Protein AF-G4YVA4-F1 (afdb_monomer_lite)

Organism: Phytophthora sojae (strain P6497) (NCBI:txid1094619)

Sequence (102 aa):
LGQDLLKQPGIDVDRQLEQLAEREADDGEDPVDDDDGAPVSSSPPTDADLHQAVERLVQMALQHGFPRHLEEQLRAIAIKHDIWRIELGNDPPARVKPLKIR

Secondary structure (DSSP, 8-state):
-HHHHHHTTT--HHHHHHHHHHHTT-----S-TT-------SSPPPHHHHHHHHHHHHHHHHHTT--GGGHHHHHHHHHHS----SSS--PPPPSSPPP---

Structure (mmCIF, N/CA/C/O backbone):
data_AF-G4YVA4-F1
#
_entry.id   AF-G4YVA4-F1
#
loop_
_atom_site.group_PDB
_atom_site.id
_atom_site.type_symbol
_atom_site.label_atom_id
_atom_site.label_alt_id
_atom_site.label_comp_id
_atom_site.label_asym_id
_atom_site.label_entity_id
_atom_site.label_seq_id
_atom_site.pdbx_PDB_ins_code
_atom_site.Cartn_x
_atom_site.Cartn_y
_atom_site.Cartn_z
_atom_site.occupancy
_atom_site.B_iso_or_equiv
_atom_site.auth_seq_id
_atom_site.auth_comp_id
_atom_site.auth_asym_id
_atom_site.auth_atom_id
_atom_site.pdbx_PDB_model_num
ATOM 1 N N . LEU A 1 1 ? 12.037 -46.640 -32.589 1.00 60.34 1 LEU A N 1
ATOM 2 C CA . LEU A 1 1 ? 11.135 -47.051 -31.482 1.00 60.34 1 LEU A CA 1
ATOM 3 C C . LEU A 1 1 ? 10.401 -45.867 -30.854 1.00 60.34 1 LEU A C 1
ATOM 5 O O . LEU A 1 1 ? 9.185 -45.909 -30.852 1.00 60.34 1 LEU A O 1
ATOM 9 N N . GLY A 1 2 ? 11.071 -44.817 -30.351 1.00 68.81 2 GLY A N 1
ATOM 10 C CA . GLY A 1 2 ? 10.374 -43.659 -29.751 1.00 68.81 2 GLY A CA 1
ATOM 11 C C . GLY A 1 2 ? 9.658 -42.747 -30.759 1.00 68.81 2 GLY A C 1
ATOM 12 O O . GLY A 1 2 ? 8.490 -42.429 -30.578 1.00 68.81 2 GLY A O 1
ATOM 13 N N . GLN A 1 3 ? 10.329 -42.376 -31.854 1.00 67.06 3 GLN A N 1
ATOM 14 C CA . GLN A 1 3 ? 9.753 -41.488 -32.876 1.00 67.06 3 GLN A CA 1
ATOM 15 C C . GLN A 1 3 ? 8.615 -42.144 -33.675 1.00 67.06 3 GLN A C 1
ATOM 17 O O . GLN A 1 3 ? 7.635 -41.482 -33.995 1.00 67.06 3 GLN A O 1
ATOM 22 N N . ASP A 1 4 ? 8.701 -43.447 -33.955 1.00 73.19 4 ASP A N 1
ATOM 23 C CA . ASP A 1 4 ? 7.676 -44.168 -34.727 1.00 73.19 4 ASP A CA 1
ATOM 24 C C . ASP A 1 4 ? 6.341 -44.255 -33.969 1.00 73.19 4 ASP A C 1
ATOM 26 O O . ASP A 1 4 ? 5.276 -44.120 -34.568 1.00 73.19 4 ASP A O 1
ATOM 30 N N . LEU A 1 5 ? 6.402 -44.405 -32.638 1.00 77.06 5 LEU A N 1
ATOM 31 C CA . LEU A 1 5 ? 5.228 -44.397 -31.759 1.00 77.06 5 LEU A CA 1
ATOM 32 C C . LEU A 1 5 ? 4.544 -43.027 -31.705 1.00 77.06 5 LEU A C 1
ATOM 34 O O . LEU A 1 5 ? 3.327 -42.972 -31.569 1.00 77.06 5 LEU A O 1
ATOM 38 N N . LEU A 1 6 ? 5.306 -41.934 -31.812 1.00 72.75 6 LEU A N 1
ATOM 39 C CA . LEU A 1 6 ? 4.772 -40.566 -31.812 1.00 72.75 6 LEU A CA 1
ATOM 40 C C . LEU A 1 6 ? 4.202 -40.178 -33.182 1.00 72.75 6 LEU A C 1
ATOM 42 O O . LEU A 1 6 ? 3.163 -39.527 -33.263 1.00 72.75 6 LEU A O 1
ATOM 46 N N . LYS A 1 7 ? 4.800 -40.669 -34.269 1.00 74.62 7 LYS A N 1
ATOM 47 C CA . LYS A 1 7 ? 4.284 -40.451 -35.627 1.00 74.62 7 LYS A CA 1
ATOM 48 C C . LYS A 1 7 ? 2.967 -41.181 -35.890 1.00 74.62 7 LYS A C 1
ATOM 50 O O . LYS A 1 7 ? 2.169 -40.712 -36.694 1.00 74.62 7 LYS A O 1
ATOM 55 N N . GLN A 1 8 ? 2.706 -42.292 -35.201 1.00 74.75 8 GLN A N 1
ATOM 56 C CA . GLN A 1 8 ? 1.489 -43.090 -35.373 1.00 74.75 8 GLN A CA 1
ATOM 57 C C . GLN A 1 8 ? 0.177 -42.331 -35.044 1.00 74.75 8 GLN A C 1
ATOM 59 O O . GLN A 1 8 ? -0.767 -42.4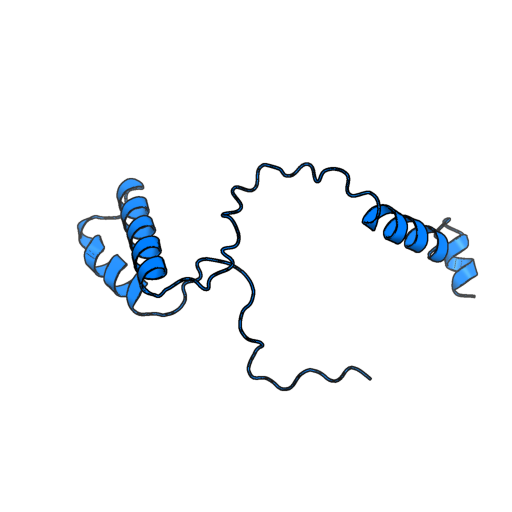47 -35.824 1.00 74.75 8 GLN A O 1
ATOM 64 N N . PRO A 1 9 ? 0.091 -41.516 -33.972 1.00 79.19 9 PRO A N 1
ATOM 65 C CA . PRO A 1 9 ? -1.003 -40.562 -33.757 1.00 79.19 9 PRO A CA 1
ATOM 66 C C . PRO A 1 9 ? -0.831 -39.218 -34.496 1.00 79.19 9 PRO A C 1
ATOM 68 O O . PRO A 1 9 ? -1.651 -38.324 -34.308 1.00 79.19 9 PRO A O 1
ATOM 71 N N . GLY A 1 10 ? 0.207 -39.052 -35.327 1.00 75.50 10 GLY A N 1
ATOM 72 C CA . GLY A 1 10 ? 0.472 -37.818 -36.078 1.00 75.50 10 GLY A CA 1
ATOM 73 C C . GLY A 1 10 ? 1.240 -36.741 -35.303 1.00 75.50 10 GLY A C 1
ATOM 74 O O . GLY A 1 10 ? 1.218 -35.578 -35.700 1.00 75.50 10 GLY A O 1
ATOM 75 N N . ILE A 1 11 ? 1.911 -37.108 -34.207 1.00 78.94 11 ILE A N 1
ATOM 76 C CA . ILE A 1 11 ? 2.718 -36.188 -33.401 1.00 78.94 11 ILE A CA 1
ATOM 77 C C . ILE A 1 11 ? 4.121 -36.133 -34.004 1.00 78.94 11 ILE A C 1
ATOM 79 O O . ILE A 1 11 ? 4.961 -37.009 -33.786 1.00 78.94 11 ILE A O 1
ATOM 83 N N . ASP A 1 12 ? 4.350 -35.087 -34.789 1.00 84.94 12 ASP A N 1
ATOM 84 C CA . ASP A 1 12 ? 5.653 -34.754 -35.348 1.00 84.94 12 ASP A CA 1
ATOM 85 C C . ASP A 1 12 ? 6.266 -33.607 -34.540 1.00 84.94 12 ASP A C 1
ATOM 87 O O . ASP A 1 12 ? 5.961 -32.436 -34.761 1.00 84.94 12 ASP A O 1
ATOM 91 N N . VAL A 1 13 ? 7.070 -33.976 -33.541 1.00 80.88 13 VAL A N 1
ATOM 92 C CA . VAL A 1 13 ? 7.648 -33.042 -32.563 1.00 80.88 13 VAL A CA 1
ATOM 93 C C . VAL A 1 13 ? 8.540 -32.004 -33.244 1.00 80.88 13 VAL A C 1
ATOM 95 O O . VAL A 1 13 ? 8.512 -30.842 -32.852 1.00 80.88 13 VAL A O 1
ATOM 98 N N . ASP A 1 14 ? 9.269 -32.395 -34.291 1.00 83.19 14 ASP A N 1
ATOM 99 C CA . ASP A 1 14 ? 10.171 -31.495 -35.015 1.00 83.19 14 ASP A CA 1
ATOM 100 C C . ASP A 1 14 ? 9.362 -30.417 -35.754 1.00 83.19 14 ASP A C 1
ATOM 102 O O . ASP A 1 14 ? 9.606 -29.222 -35.592 1.00 83.19 14 ASP A O 1
ATOM 106 N N . ARG A 1 15 ? 8.293 -30.826 -36.451 1.00 80.69 15 ARG A N 1
ATOM 107 C CA . ARG A 1 15 ? 7.366 -29.906 -37.127 1.00 80.69 15 ARG A CA 1
ATOM 108 C C . ARG A 1 15 ? 6.607 -28.999 -36.153 1.00 80.69 15 ARG A C 1
ATOM 110 O O . ARG A 1 15 ? 6.316 -27.851 -36.475 1.00 80.69 15 ARG A O 1
ATOM 117 N N . GLN A 1 16 ? 6.243 -29.508 -34.977 1.00 82.25 16 GLN A N 1
ATOM 118 C CA . GLN A 1 16 ? 5.565 -28.715 -33.946 1.00 82.25 16 GLN A CA 1
ATOM 119 C C . GLN A 1 16 ? 6.496 -27.668 -33.323 1.00 82.25 16 GLN A C 1
ATOM 121 O O . GLN A 1 16 ? 6.050 -26.563 -33.024 1.00 82.25 16 GLN A O 1
ATOM 126 N N . LEU A 1 17 ? 7.780 -27.990 -33.156 1.00 80.75 17 LEU A N 1
ATOM 127 C CA . LEU A 1 17 ? 8.784 -27.037 -32.686 1.00 80.75 17 LEU A CA 1
ATOM 128 C C . LEU A 1 17 ? 9.087 -25.960 -33.734 1.00 80.75 17 LEU A C 1
ATOM 130 O O . LEU A 1 17 ? 9.185 -24.793 -33.365 1.00 80.75 17 LEU A O 1
ATOM 134 N N . GLU A 1 18 ? 9.160 -26.311 -35.021 1.00 80.56 18 GLU A N 1
ATOM 135 C CA . GLU A 1 18 ? 9.286 -25.328 -36.111 1.00 80.56 18 GLU A CA 1
ATOM 136 C C . GLU A 1 18 ? 8.110 -24.338 -36.123 1.00 80.56 18 GLU A C 1
ATOM 138 O O . GLU A 1 18 ? 8.326 -23.132 -36.189 1.00 80.56 18 GLU A O 1
ATOM 143 N N . GLN A 1 19 ? 6.873 -24.818 -35.946 1.00 75.69 19 GLN A N 1
ATOM 144 C CA . GLN A 1 19 ? 5.685 -23.953 -35.861 1.00 75.69 19 GLN A CA 1
ATOM 145 C C . GLN A 1 19 ? 5.701 -23.014 -34.649 1.00 75.69 19 GLN A C 1
ATOM 147 O O . GLN A 1 19 ? 5.195 -21.897 -34.730 1.00 75.69 19 GLN A O 1
ATOM 152 N N . LEU A 1 20 ? 6.250 -23.458 -33.516 1.00 74.00 20 LEU A N 1
ATOM 153 C CA . LEU A 1 20 ? 6.392 -22.614 -32.328 1.00 74.00 20 LEU A CA 1
ATOM 154 C C . LEU A 1 20 ? 7.471 -21.545 -32.525 1.00 74.00 20 LEU A C 1
ATOM 156 O O . LEU A 1 20 ? 7.249 -20.395 -32.159 1.00 74.00 20 LEU A O 1
ATOM 160 N N . ALA A 1 21 ? 8.597 -21.904 -33.144 1.00 70.62 21 ALA A N 1
ATOM 161 C CA . ALA A 1 21 ? 9.683 -20.972 -33.433 1.00 70.62 21 ALA A CA 1
ATOM 162 C C . ALA A 1 21 ? 9.301 -19.924 -34.496 1.00 70.62 21 ALA A C 1
ATOM 164 O O . ALA A 1 21 ? 9.723 -18.776 -34.401 1.00 70.62 21 ALA A O 1
ATOM 165 N N . GLU A 1 22 ? 8.481 -20.288 -35.488 1.00 63.31 22 GLU A N 1
ATOM 166 C CA . GLU A 1 22 ? 7.939 -19.333 -36.467 1.00 63.31 22 GLU A CA 1
ATOM 167 C C . GLU A 1 22 ? 6.881 -18.403 -35.853 1.00 63.31 22 GLU A C 1
ATOM 169 O O . GLU A 1 22 ? 6.793 -17.241 -36.242 1.00 63.31 22 GLU A O 1
ATOM 174 N N . ARG A 1 23 ? 6.116 -18.873 -34.856 1.00 57.06 23 ARG A N 1
ATOM 175 C CA . ARG A 1 23 ? 5.110 -18.061 -34.153 1.00 57.06 23 ARG A CA 1
ATOM 176 C C . ARG A 1 23 ? 5.718 -16.982 -33.253 1.00 57.06 23 ARG A C 1
ATOM 178 O O . ARG A 1 23 ? 5.082 -15.957 -33.062 1.00 57.06 23 ARG A O 1
ATOM 185 N N . GLU A 1 24 ? 6.931 -17.172 -32.733 1.00 55.25 24 GLU A N 1
ATOM 186 C CA . GLU A 1 24 ? 7.657 -16.102 -32.024 1.00 55.25 24 GLU A CA 1
ATOM 187 C C . GLU A 1 24 ? 8.146 -14.985 -32.969 1.00 55.25 24 GLU A C 1
ATOM 189 O O . GLU A 1 24 ? 8.468 -13.896 -32.503 1.00 55.25 24 GLU A O 1
ATOM 194 N N . ALA A 1 25 ? 8.204 -15.231 -34.285 1.00 54.41 25 ALA A N 1
ATOM 195 C CA . ALA A 1 25 ? 8.625 -14.241 -35.280 1.00 54.41 25 ALA A CA 1
ATOM 196 C C . ALA A 1 25 ? 7.460 -13.443 -35.901 1.00 54.41 25 ALA A C 1
ATOM 198 O O . ALA A 1 25 ? 7.708 -12.425 -36.550 1.00 54.41 25 ALA A O 1
ATOM 199 N N . ASP A 1 26 ? 6.214 -13.888 -35.711 1.00 53.06 26 ASP A N 1
ATOM 200 C CA . ASP A 1 26 ? 4.999 -13.169 -36.106 1.00 53.06 26 ASP A CA 1
ATOM 201 C C . ASP A 1 26 ? 4.450 -12.440 -34.873 1.00 53.06 26 ASP A C 1
ATOM 203 O O . ASP A 1 26 ? 3.632 -12.963 -34.117 1.00 53.06 26 ASP A O 1
ATOM 207 N N . ASP A 1 27 ? 4.989 -11.242 -34.642 1.00 58.28 27 ASP A N 1
ATOM 208 C CA . ASP A 1 27 ? 4.632 -10.293 -33.579 1.00 58.28 27 ASP A CA 1
ATOM 209 C C . ASP A 1 27 ? 3.239 -9.687 -33.857 1.00 58.28 27 ASP A C 1
ATOM 211 O O . ASP A 1 27 ? 3.065 -8.501 -34.143 1.00 58.28 27 ASP A O 1
ATOM 215 N N . GLY A 1 28 ? 2.238 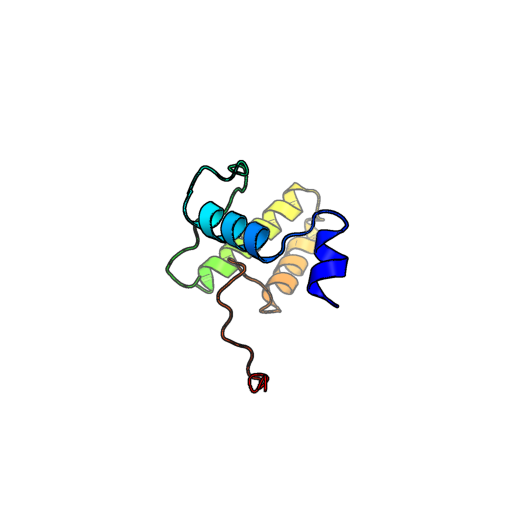-10.565 -33.898 1.00 55.00 28 GLY A N 1
ATOM 216 C CA . GLY A 1 28 ? 0.870 -10.286 -34.301 1.00 55.00 28 GLY A CA 1
ATOM 217 C C . GLY A 1 28 ? -0.089 -10.390 -33.128 1.00 55.00 28 GLY A C 1
ATOM 218 O O . GLY A 1 28 ? -0.757 -11.407 -32.974 1.00 55.00 28 GLY A O 1
ATOM 219 N N . GLU A 1 29 ? -0.157 -9.301 -32.361 1.00 51.06 29 GLU A N 1
ATOM 220 C CA . GLU A 1 29 ? -1.332 -8.859 -31.599 1.00 51.06 29 GLU A CA 1
ATOM 221 C C . GLU A 1 29 ? -1.868 -9.881 -30.576 1.00 51.06 29 GLU A C 1
ATOM 223 O O . GLU A 1 29 ? -2.765 -10.681 -30.844 1.00 51.06 29 GLU A O 1
ATOM 228 N N . ASP A 1 30 ? -1.322 -9.825 -29.360 1.00 44.56 30 ASP A N 1
ATOM 229 C CA . ASP A 1 30 ? -1.910 -10.492 -28.200 1.00 44.56 30 ASP A CA 1
ATOM 230 C C . ASP A 1 30 ? -3.300 -9.871 -27.925 1.00 44.56 30 ASP A C 1
ATOM 232 O O . ASP A 1 30 ? -3.382 -8.672 -27.649 1.00 44.56 30 ASP A O 1
ATOM 236 N N . PRO A 1 31 ? -4.421 -10.616 -28.007 1.00 48.00 31 PRO A N 1
ATOM 237 C CA . PRO A 1 31 ? -5.759 -10.061 -27.814 1.00 48.00 31 PRO A CA 1
ATOM 238 C C . PRO A 1 31 ? -6.111 -9.982 -26.320 1.00 48.00 31 PRO A C 1
ATOM 240 O O . PRO A 1 31 ? -7.200 -10.380 -25.900 1.00 48.00 31 PRO A O 1
ATOM 243 N N . VAL A 1 32 ? -5.176 -9.484 -25.514 1.00 50.72 32 VAL A N 1
ATOM 244 C CA . VAL A 1 32 ? -5.360 -9.172 -24.091 1.00 50.72 32 VAL A CA 1
ATOM 245 C C . VAL A 1 32 ? -4.939 -7.730 -23.811 1.00 50.72 32 VAL A C 1
ATOM 247 O O . VAL A 1 32 ? -4.290 -7.437 -22.817 1.00 50.72 32 VAL A O 1
ATOM 250 N N . ASP A 1 33 ? -5.351 -6.801 -24.673 1.00 45.06 33 ASP A N 1
ATOM 251 C CA . ASP A 1 33 ? -5.243 -5.356 -24.417 1.00 45.06 33 ASP A CA 1
ATOM 252 C C . ASP A 1 33 ? -6.379 -4.869 -23.488 1.00 45.06 33 ASP A C 1
ATOM 254 O O . ASP A 1 33 ? -7.105 -3.922 -23.773 1.00 45.06 33 ASP A O 1
ATOM 258 N N . ASP A 1 34 ? -6.570 -5.596 -22.385 1.00 48.56 34 ASP A N 1
ATOM 259 C CA . ASP A 1 34 ? -7.393 -5.218 -21.227 1.00 48.56 34 ASP A CA 1
ATOM 260 C C . ASP A 1 34 ? -6.657 -5.597 -19.921 1.00 48.56 34 ASP A C 1
ATOM 262 O O . ASP A 1 34 ? -7.272 -5.826 -18.876 1.00 48.56 34 ASP A O 1
ATOM 266 N N . ASP A 1 35 ? -5.323 -5.688 -19.959 1.00 46.03 35 ASP A N 1
ATOM 267 C CA . ASP A 1 35 ? -4.531 -5.568 -18.740 1.00 46.03 35 ASP A CA 1
ATOM 268 C C . ASP A 1 35 ? -4.239 -4.081 -18.545 1.00 46.03 35 ASP A C 1
ATOM 270 O O . ASP A 1 35 ? -3.540 -3.450 -19.337 1.00 46.03 35 ASP A O 1
ATOM 274 N N . ASP A 1 36 ? -4.792 -3.518 -17.473 1.00 50.25 36 ASP A N 1
ATOM 275 C CA . ASP A 1 36 ? -4.421 -2.234 -16.866 1.00 50.25 36 ASP A CA 1
ATOM 276 C C . ASP A 1 36 ? -2.991 -2.361 -16.284 1.00 50.25 36 ASP A C 1
ATOM 278 O O . ASP A 1 36 ? -2.723 -2.147 -15.097 1.00 50.25 36 ASP A O 1
ATOM 282 N N . GLY A 1 37 ? -2.072 -2.835 -17.128 1.00 45.38 37 GLY A N 1
ATOM 283 C CA . GLY A 1 37 ? -0.679 -3.087 -16.854 1.00 45.38 37 GLY A CA 1
ATOM 284 C C . GLY A 1 37 ? -0.014 -1.740 -16.726 1.00 45.38 37 GLY A C 1
ATOM 285 O O . GLY A 1 37 ? 0.416 -1.137 -17.712 1.00 45.38 37 GLY A O 1
ATOM 286 N N . ALA A 1 38 ? 0.019 -1.240 -15.491 1.00 52.75 38 ALA A N 1
ATOM 287 C CA . ALA A 1 38 ? 0.766 -0.048 -15.145 1.00 52.75 38 ALA A CA 1
ATOM 288 C C . ALA A 1 38 ? 2.150 -0.132 -15.816 1.00 52.75 38 ALA A C 1
ATOM 290 O O . ALA A 1 38 ? 2.803 -1.177 -15.726 1.00 52.75 38 ALA A O 1
ATOM 291 N N . PRO A 1 39 ? 2.587 0.925 -16.524 1.00 48.50 39 PRO A N 1
ATOM 292 C CA . PRO A 1 39 ? 3.834 0.888 -17.268 1.00 48.50 39 PRO A CA 1
ATOM 293 C C . PRO A 1 39 ? 4.954 0.481 -16.315 1.00 48.50 39 PRO A C 1
ATOM 295 O O . PRO A 1 39 ? 5.154 1.158 -15.307 1.00 48.50 39 PRO A O 1
ATOM 298 N N . VAL A 1 40 ? 5.655 -0.613 -16.636 1.00 51.28 40 VAL A N 1
ATOM 299 C CA . VAL A 1 40 ? 6.858 -1.048 -15.915 1.00 51.28 40 VAL A CA 1
ATOM 300 C C . VAL A 1 40 ? 7.816 0.132 -15.921 1.00 51.28 40 VAL A C 1
ATOM 302 O O . VAL A 1 40 ? 8.405 0.483 -16.950 1.00 51.28 40 VAL A O 1
ATOM 305 N N . SER A 1 41 ? 7.906 0.815 -14.788 1.00 52.94 41 SER A N 1
ATOM 306 C CA . SER A 1 41 ? 8.736 1.989 -14.652 1.00 52.94 41 SER A CA 1
ATOM 307 C C . SER A 1 41 ? 10.179 1.518 -14.719 1.00 52.94 41 SER A C 1
ATOM 309 O O . SER A 1 41 ? 10.635 0.689 -13.937 1.00 52.94 41 SER A O 1
ATOM 311 N N . SER A 1 42 ? 10.955 2.079 -15.645 1.00 57.84 42 SER A N 1
ATOM 312 C CA . SER A 1 42 ? 12.390 1.791 -15.755 1.00 57.84 42 SER A CA 1
ATOM 313 C C . SER A 1 42 ? 13.187 2.216 -14.512 1.00 57.84 42 SER A C 1
ATOM 315 O O . SER A 1 42 ? 14.388 1.960 -14.429 1.00 57.84 42 SER A O 1
ATOM 317 N N . SER A 1 43 ? 12.542 2.918 -13.576 1.00 62.09 43 SER A N 1
ATOM 318 C CA . SER A 1 43 ? 13.126 3.370 -12.319 1.00 62.09 43 SER A CA 1
ATOM 319 C C . SER A 1 43 ? 12.556 2.545 -11.168 1.00 62.09 43 SER A C 1
ATOM 321 O O . SER A 1 43 ? 11.333 2.447 -11.066 1.00 62.09 43 SER A O 1
ATOM 323 N N . PRO A 1 44 ? 13.403 1.994 -10.277 1.00 67.25 44 PRO A N 1
ATOM 324 C CA . PRO A 1 44 ? 12.913 1.248 -9.130 1.00 67.25 44 PRO A CA 1
ATOM 325 C C . PRO A 1 44 ? 12.004 2.147 -8.275 1.00 67.25 44 PRO A C 1
ATOM 327 O O . PRO A 1 44 ? 12.362 3.307 -8.038 1.00 67.25 44 PRO A O 1
ATOM 330 N N . PRO A 1 45 ? 10.850 1.635 -7.815 1.00 72.94 45 PRO A N 1
ATOM 331 C CA . PRO A 1 45 ? 9.924 2.405 -6.998 1.00 72.94 45 PRO A CA 1
ATOM 332 C C . PRO A 1 45 ? 10.604 2.866 -5.710 1.00 72.94 45 PRO A C 1
ATOM 334 O O . PRO A 1 45 ? 11.365 2.121 -5.085 1.00 72.94 45 PRO A O 1
ATOM 337 N N . THR A 1 46 ? 10.338 4.107 -5.311 1.00 81.38 46 THR A N 1
ATOM 338 C CA . THR A 1 46 ? 10.862 4.642 -4.056 1.00 81.38 46 THR A CA 1
ATOM 339 C C . THR A 1 46 ? 9.966 4.258 -2.882 1.00 81.38 46 THR A C 1
ATOM 341 O O . THR A 1 46 ? 8.779 3.971 -3.035 1.00 81.38 46 THR A O 1
ATOM 344 N N . ASP A 1 47 ? 10.522 4.307 -1.673 1.00 83.12 47 ASP A N 1
ATOM 345 C CA . ASP A 1 47 ? 9.758 4.100 -0.438 1.00 83.12 47 ASP A CA 1
ATOM 346 C C . ASP A 1 47 ? 8.578 5.086 -0.315 1.00 83.12 47 ASP A C 1
ATOM 348 O O . ASP A 1 47 ? 7.502 4.730 0.161 1.00 83.12 47 ASP A O 1
ATOM 352 N N . ALA A 1 48 ? 8.729 6.315 -0.821 1.00 86.25 48 ALA A N 1
ATOM 353 C CA . ALA A 1 48 ? 7.649 7.298 -0.858 1.00 86.25 48 ALA A CA 1
ATOM 354 C C . ALA A 1 48 ? 6.498 6.869 -1.785 1.00 86.25 48 ALA A C 1
ATOM 356 O O . ALA A 1 48 ? 5.328 7.032 -1.426 1.00 86.25 48 ALA A O 1
ATOM 357 N N . ASP A 1 49 ? 6.819 6.278 -2.939 1.00 88.31 49 ASP A N 1
ATOM 358 C CA . ASP A 1 49 ? 5.820 5.746 -3.872 1.00 88.31 49 ASP A CA 1
ATOM 359 C C . ASP A 1 49 ? 5.041 4.593 -3.228 1.00 88.31 49 ASP A C 1
ATOM 361 O O . ASP A 1 49 ? 3.815 4.512 -3.355 1.00 88.31 49 ASP A O 1
ATOM 365 N N . LEU A 1 50 ? 5.741 3.747 -2.463 1.00 88.12 50 LEU A N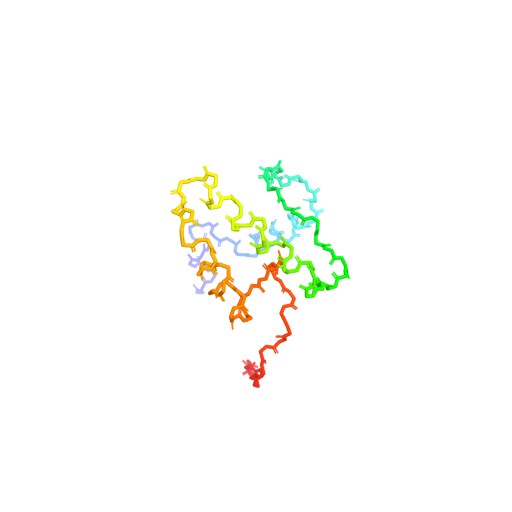 1
ATOM 366 C CA . LEU A 1 50 ? 5.151 2.631 -1.728 1.00 88.12 50 LEU A CA 1
ATOM 367 C C . LEU A 1 50 ? 4.179 3.126 -0.655 1.00 88.12 50 LEU A C 1
ATOM 369 O O . LEU A 1 50 ? 3.030 2.687 -0.606 1.00 88.12 50 LEU A O 1
ATOM 373 N N . HIS A 1 51 ? 4.605 4.092 0.162 1.00 88.62 51 HIS A N 1
ATOM 374 C CA . HIS A 1 51 ? 3.756 4.710 1.180 1.00 88.62 51 HIS A CA 1
ATOM 375 C C . HIS A 1 51 ? 2.505 5.342 0.565 1.00 88.62 51 HIS A C 1
ATOM 377 O O . HIS A 1 51 ? 1.404 5.194 1.098 1.00 88.62 51 HIS A O 1
ATOM 383 N N . GLN A 1 52 ? 2.646 6.012 -0.581 1.00 92.12 52 GLN A N 1
ATOM 384 C CA . GLN A 1 52 ? 1.513 6.601 -1.284 1.00 92.12 52 GLN A CA 1
ATOM 385 C C . GLN A 1 52 ? 0.554 5.530 -1.824 1.00 92.12 52 GLN A C 1
ATOM 387 O O . GLN A 1 52 ? -0.663 5.703 -1.749 1.00 92.12 52 GLN A O 1
ATOM 392 N N . ALA A 1 53 ? 1.070 4.419 -2.356 1.00 91.31 53 ALA A N 1
ATOM 393 C CA . ALA A 1 53 ? 0.255 3.292 -2.806 1.00 91.31 53 ALA A CA 1
ATOM 394 C C . ALA A 1 53 ? -0.519 2.648 -1.647 1.00 91.31 53 ALA A C 1
ATOM 396 O O . ALA A 1 53 ? -1.730 2.448 -1.758 1.00 91.31 53 ALA A O 1
ATOM 397 N N . VAL A 1 54 ? 0.143 2.415 -0.512 1.00 92.25 54 VAL A N 1
ATOM 398 C CA . 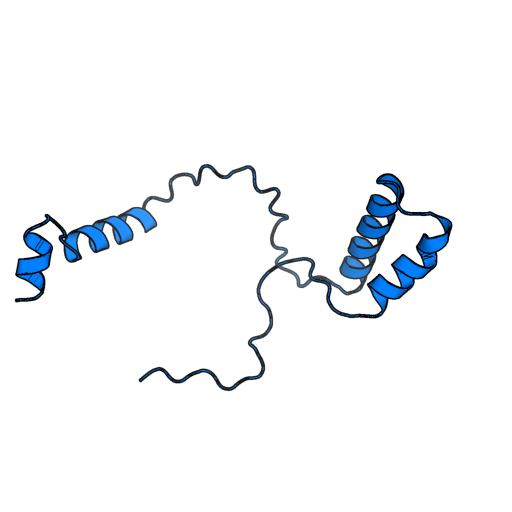VAL A 1 54 ? -0.495 1.900 0.706 1.00 92.25 54 VAL A CA 1
ATOM 399 C C . VAL A 1 54 ? -1.594 2.846 1.195 1.00 92.25 54 VAL A C 1
ATOM 401 O O . VAL A 1 54 ? -2.686 2.391 1.532 1.00 92.25 54 VAL A O 1
ATOM 404 N N . GLU A 1 55 ? -1.365 4.160 1.168 1.00 93.88 55 GLU A N 1
ATOM 405 C CA . GLU A 1 55 ? -2.389 5.133 1.561 1.00 93.88 55 GLU A CA 1
ATOM 406 C C . GLU A 1 55 ? -3.632 5.058 0.668 1.00 93.88 55 GLU A C 1
ATOM 408 O O . GLU A 1 55 ? -4.756 5.064 1.173 1.00 93.88 55 GLU A O 1
ATOM 413 N N . ARG A 1 56 ? -3.455 4.932 -0.655 1.00 95.00 56 ARG A N 1
ATOM 414 C CA . ARG A 1 56 ? -4.585 4.750 -1.582 1.00 95.00 56 ARG A CA 1
ATOM 415 C C . ARG A 1 56 ? -5.392 3.498 -1.237 1.00 95.00 56 ARG A C 1
ATOM 417 O O . ARG A 1 56 ? -6.618 3.570 -1.211 1.00 95.00 56 ARG A O 1
ATOM 424 N N . LEU A 1 57 ? -4.726 2.386 -0.913 1.00 94.19 57 LEU A N 1
ATOM 425 C CA . LEU A 1 57 ? -5.390 1.140 -0.513 1.00 94.19 57 LEU A CA 1
ATOM 426 C C . LEU A 1 57 ? -6.190 1.299 0.786 1.00 94.19 57 LEU A C 1
ATOM 428 O O . LEU A 1 57 ? -7.317 0.811 0.876 1.00 94.19 57 LEU A O 1
ATOM 432 N N . VAL A 1 58 ? -5.652 2.021 1.774 1.00 94.44 58 VAL A N 1
ATOM 433 C CA . VAL A 1 58 ? -6.378 2.339 3.015 1.00 94.44 58 VAL A CA 1
ATOM 434 C C . VAL A 1 58 ? -7.630 3.162 2.705 1.00 94.44 58 VAL A C 1
ATOM 436 O O . VAL A 1 58 ? -8.716 2.825 3.176 1.00 94.44 58 VAL A O 1
ATOM 439 N N . GLN A 1 59 ? -7.521 4.191 1.860 1.00 96.12 59 GLN A N 1
ATOM 440 C CA . GLN A 1 59 ? -8.675 5.004 1.466 1.00 96.12 59 GLN A CA 1
ATOM 441 C C . GLN A 1 59 ? -9.730 4.193 0.704 1.00 96.12 59 GLN A C 1
ATOM 443 O O . GLN A 1 59 ? -10.923 4.334 0.976 1.00 96.12 59 GLN A O 1
ATOM 448 N N . MET A 1 60 ? -9.313 3.304 -0.202 1.00 96.50 60 MET A N 1
ATOM 449 C CA . MET A 1 60 ? -10.223 2.383 -0.888 1.00 96.50 60 MET A CA 1
ATOM 450 C C . MET A 1 60 ? -10.951 1.479 0.110 1.00 96.50 60 MET A C 1
ATOM 452 O O . MET A 1 60 ? -12.172 1.360 0.047 1.00 96.50 60 MET A O 1
ATOM 456 N N . ALA A 1 61 ? -10.245 0.900 1.085 1.00 95.56 61 ALA A N 1
ATOM 457 C CA . ALA A 1 61 ? -10.871 0.065 2.109 1.00 95.56 61 ALA A CA 1
ATOM 458 C C . ALA A 1 61 ? -11.974 0.826 2.867 1.00 95.56 61 ALA A C 1
ATOM 460 O O . ALA A 1 61 ? -13.072 0.299 3.059 1.00 95.56 61 ALA A O 1
ATOM 461 N N . LEU A 1 62 ? -11.728 2.087 3.238 1.00 95.50 62 LEU A N 1
ATOM 462 C CA . LEU A 1 62 ? -12.729 2.937 3.894 1.00 95.50 62 LEU A CA 1
ATOM 463 C C . LEU A 1 62 ? -13.938 3.220 2.997 1.00 95.50 62 LEU A C 1
ATOM 465 O O . LEU A 1 62 ? -15.072 3.203 3.477 1.00 95.50 62 LEU A O 1
ATOM 469 N N . GLN A 1 63 ? -13.714 3.464 1.704 1.00 96.62 63 GLN A N 1
ATOM 470 C CA . GLN A 1 63 ? -14.791 3.659 0.728 1.00 96.62 63 GLN A CA 1
ATOM 471 C C . GLN A 1 63 ? -15.649 2.398 0.567 1.00 96.62 63 GLN A C 1
ATOM 473 O O . GLN A 1 63 ? -16.867 2.497 0.439 1.00 96.62 63 GLN A O 1
ATOM 478 N N . HIS A 1 64 ? -15.036 1.217 0.660 1.00 96.69 64 HIS A N 1
ATOM 479 C CA . HIS A 1 64 ? -15.712 -0.080 0.589 1.00 96.69 64 HIS A CA 1
ATOM 480 C C . HIS A 1 64 ? -16.317 -0.554 1.924 1.00 96.69 64 HIS A C 1
ATOM 482 O O . HIS A 1 64 ? -16.767 -1.694 2.027 1.00 96.69 64 HIS A O 1
ATOM 488 N N . GLY A 1 65 ? -16.385 0.313 2.939 1.00 95.56 65 GLY A N 1
ATOM 489 C CA . GLY A 1 65 ? -17.096 0.033 4.190 1.00 95.56 65 GLY A CA 1
ATOM 490 C C . GLY A 1 65 ? -16.228 -0.515 5.321 1.00 95.56 65 GLY A C 1
ATOM 491 O O . GLY A 1 65 ? -16.769 -1.007 6.313 1.00 95.56 65 GLY A O 1
ATOM 492 N N . PHE A 1 66 ? -14.900 -0.412 5.222 1.00 95.88 66 PHE A N 1
ATOM 493 C CA . PHE A 1 66 ? -14.024 -0.711 6.352 1.00 95.88 66 PHE A CA 1
ATOM 494 C C . PHE A 1 66 ? -14.343 0.212 7.549 1.00 95.88 66 PHE A C 1
ATOM 496 O O . PHE A 1 66 ? -14.577 1.413 7.361 1.00 95.88 66 PHE A O 1
ATOM 503 N N . PRO A 1 67 ? -14.361 -0.299 8.796 1.00 97.06 67 PRO A N 1
ATOM 504 C CA . PRO A 1 67 ? -14.714 0.510 9.956 1.00 97.06 67 PRO A CA 1
ATOM 505 C C . PRO A 1 67 ? -13.730 1.666 10.185 1.00 97.06 67 PRO A C 1
ATOM 507 O O . PRO A 1 67 ? -12.562 1.449 10.496 1.00 97.06 67 PRO A O 1
ATOM 510 N N . ARG A 1 68 ? -14.221 2.912 10.122 1.00 94.31 68 ARG A N 1
ATOM 511 C CA . ARG A 1 68 ? -13.392 4.129 10.269 1.00 94.31 68 ARG A CA 1
ATOM 512 C C . ARG A 1 68 ? -12.618 4.206 11.587 1.00 94.31 68 ARG A C 1
ATOM 514 O O . ARG A 1 68 ? -11.508 4.714 11.615 1.00 94.31 68 ARG A O 1
A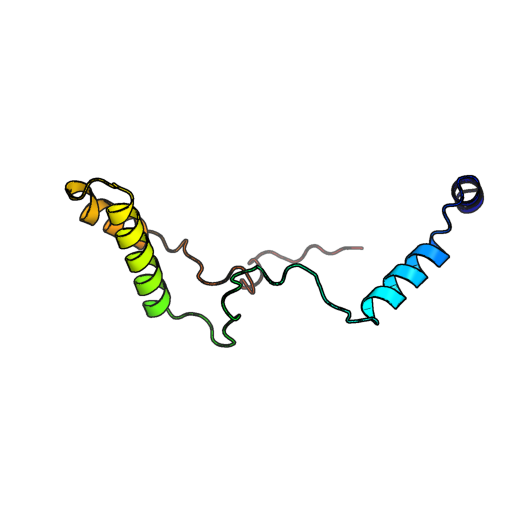TOM 521 N N . HIS A 1 69 ? -13.167 3.667 12.675 1.00 95.62 69 HIS A N 1
ATOM 522 C CA . HIS A 1 69 ? -12.481 3.651 13.974 1.00 95.62 69 HIS A CA 1
ATOM 523 C C . HIS A 1 69 ? -11.245 2.731 14.004 1.00 95.62 69 HIS A C 1
ATOM 525 O O . HIS A 1 69 ? -10.446 2.826 14.929 1.00 95.62 69 HIS A O 1
ATOM 531 N N . LEU A 1 70 ? -11.089 1.847 13.010 1.00 95.50 70 LEU A N 1
ATOM 532 C CA . LEU A 1 70 ? -9.934 0.963 12.847 1.00 95.50 70 LEU A CA 1
ATOM 533 C C . LEU A 1 70 ? -8.946 1.486 11.796 1.00 95.50 70 LEU A C 1
ATOM 535 O O . LEU A 1 70 ? -7.958 0.812 11.521 1.00 95.50 70 LEU A O 1
ATOM 539 N N . GLU A 1 71 ? -9.188 2.657 11.197 1.00 95.12 71 GLU A N 1
ATOM 540 C CA . GLU A 1 71 ? -8.339 3.212 10.137 1.00 95.12 71 GLU A CA 1
ATOM 541 C C . GLU A 1 71 ? -6.878 3.341 10.583 1.00 95.12 71 GLU A C 1
ATOM 543 O O . GLU A 1 71 ? -5.973 2.866 9.897 1.00 95.12 71 GLU A O 1
ATOM 548 N N . GLU A 1 72 ? -6.638 3.938 11.752 1.00 94.50 72 GLU A N 1
ATOM 549 C CA . GLU A 1 72 ? -5.282 4.115 12.281 1.00 94.50 72 GLU A CA 1
ATOM 550 C C . GLU A 1 72 ? -4.590 2.771 12.532 1.00 94.50 72 GLU A C 1
ATOM 552 O O . GLU A 1 72 ? -3.401 2.618 12.253 1.00 94.50 72 GLU A O 1
ATOM 557 N N . GLN A 1 73 ? -5.339 1.770 13.005 1.00 95.88 73 GLN A N 1
ATOM 558 C CA . GLN A 1 73 ? -4.810 0.423 13.220 1.00 95.88 73 GLN A CA 1
ATOM 559 C C . GLN A 1 73 ? -4.476 -0.268 11.897 1.00 95.88 73 GLN A C 1
ATOM 561 O O . GLN A 1 73 ? -3.419 -0.888 11.787 1.00 95.88 73 GLN A O 1
ATOM 566 N N . LEU A 1 74 ? -5.338 -0.135 10.886 1.00 94.62 74 LEU A N 1
ATOM 567 C CA . LEU A 1 74 ? -5.096 -0.659 9.545 1.00 94.62 74 LEU A CA 1
ATOM 568 C C . LEU A 1 74 ? -3.833 -0.036 8.941 1.00 94.62 74 LEU A C 1
ATOM 570 O O . LEU A 1 74 ? -2.961 -0.760 8.467 1.00 94.62 74 LEU A O 1
ATOM 574 N N . ARG A 1 75 ? -3.702 1.291 9.029 1.00 94.00 75 ARG A N 1
ATOM 575 C CA . ARG A 1 75 ? -2.530 2.041 8.562 1.00 94.00 75 ARG A CA 1
ATOM 576 C C . ARG A 1 75 ? -1.253 1.586 9.271 1.00 94.00 75 ARG A C 1
ATOM 578 O O . ARG A 1 75 ? -0.246 1.320 8.620 1.00 94.00 75 ARG A O 1
ATOM 585 N N . ALA A 1 76 ? -1.304 1.432 10.595 1.00 94.12 76 ALA A N 1
ATOM 586 C CA . ALA A 1 76 ? -0.169 0.960 11.381 1.00 94.12 76 ALA A CA 1
ATOM 587 C C . ALA A 1 76 ? 0.258 -0.463 10.989 1.00 94.12 76 ALA A C 1
ATOM 589 O O . ALA A 1 76 ? 1.450 -0.727 10.862 1.00 94.12 76 ALA A O 1
ATOM 590 N N . ILE A 1 77 ? -0.695 -1.377 10.775 1.00 93.31 77 ILE A N 1
ATOM 591 C CA . ILE A 1 77 ? -0.404 -2.754 10.349 1.00 93.31 77 ILE A CA 1
ATOM 592 C C . ILE A 1 77 ? 0.178 -2.777 8.936 1.00 93.31 77 ILE A C 1
ATOM 594 O O . ILE A 1 77 ? 1.155 -3.488 8.707 1.00 93.31 77 ILE A O 1
ATOM 598 N N . ALA A 1 78 ? -0.388 -1.996 8.014 1.00 91.69 78 ALA A N 1
ATOM 599 C CA . ALA A 1 78 ? 0.071 -1.946 6.633 1.00 91.69 78 ALA A CA 1
ATOM 600 C C . ALA A 1 78 ? 1.530 -1.473 6.536 1.00 91.69 78 ALA A C 1
ATOM 602 O O . ALA A 1 78 ? 2.305 -2.068 5.802 1.00 91.69 78 ALA A O 1
ATOM 603 N N . ILE A 1 79 ? 1.940 -0.475 7.323 1.00 89.38 79 ILE A N 1
ATOM 604 C CA . ILE A 1 79 ? 3.309 0.075 7.276 1.00 89.38 79 ILE A CA 1
ATOM 605 C C . ILE A 1 79 ? 4.298 -0.740 8.133 1.00 89.38 79 ILE A C 1
ATOM 607 O O . ILE A 1 79 ? 5.509 -0.664 7.950 1.00 89.38 79 ILE A O 1
ATOM 611 N N . LYS A 1 80 ? 3.813 -1.560 9.073 1.00 89.94 80 LYS A N 1
ATOM 612 C CA . LYS A 1 80 ? 4.671 -2.320 9.999 1.00 89.94 80 LYS A CA 1
ATOM 613 C C . LYS A 1 80 ? 5.605 -3.312 9.299 1.00 89.94 80 LYS A C 1
ATOM 615 O O . LYS A 1 80 ? 6.662 -3.636 9.844 1.00 89.94 80 LYS A O 1
ATOM 620 N N . HIS A 1 81 ? 5.189 -3.846 8.157 1.00 82.12 81 HIS A N 1
ATOM 621 C CA . HIS A 1 81 ? 5.913 -4.888 7.444 1.00 82.12 81 HIS A CA 1
ATOM 622 C C . HIS A 1 81 ? 6.267 -4.422 6.032 1.00 82.12 81 HIS A C 1
ATOM 624 O O . HIS A 1 81 ? 5.402 -3.972 5.286 1.00 82.12 81 HIS A O 1
ATOM 630 N N . ASP A 1 82 ? 7.533 -4.596 5.661 1.00 81.19 82 ASP A N 1
ATOM 631 C CA . ASP A 1 82 ? 8.037 -4.357 4.307 1.00 81.19 82 ASP A CA 1
ATOM 632 C C . ASP A 1 82 ? 7.717 -5.567 3.412 1.00 81.19 82 ASP A C 1
ATOM 634 O O . ASP A 1 82 ? 8.547 -6.445 3.175 1.00 81.19 82 ASP A O 1
ATOM 638 N N . ILE A 1 83 ? 6.438 -5.693 3.049 1.00 85.06 83 ILE A N 1
ATOM 639 C CA . ILE A 1 83 ? 5.893 -6.810 2.253 1.00 85.06 83 ILE A CA 1
ATOM 640 C C . ILE A 1 83 ? 5.245 -6.347 0.945 1.00 85.06 83 ILE A C 1
ATOM 642 O O . ILE A 1 83 ? 4.719 -7.165 0.190 1.00 85.06 83 ILE A O 1
ATOM 646 N N . TRP A 1 84 ? 5.239 -5.042 0.691 1.00 85.94 84 TRP A N 1
ATOM 647 C CA . TRP A 1 84 ? 4.533 -4.443 -0.432 1.00 85.94 84 TRP A CA 1
ATOM 648 C C . TRP A 1 84 ? 5.438 -4.356 -1.654 1.00 85.94 84 TRP A C 1
ATOM 650 O O . TRP A 1 84 ? 6.626 -4.063 -1.550 1.00 85.94 84 TRP A O 1
ATOM 660 N N . ARG A 1 85 ? 4.857 -4.584 -2.831 1.00 82.81 85 ARG A N 1
ATOM 661 C CA . ARG A 1 85 ? 5.524 -4.413 -4.122 1.00 82.81 85 ARG A CA 1
ATOM 662 C C . ARG A 1 85 ? 4.605 -3.636 -5.041 1.00 82.81 85 ARG A C 1
ATOM 664 O O . ARG A 1 85 ? 3.424 -3.960 -5.127 1.00 82.81 85 ARG A O 1
ATOM 671 N N . ILE A 1 86 ? 5.151 -2.612 -5.689 1.00 82.88 86 ILE A N 1
ATOM 672 C CA . ILE A 1 86 ? 4.422 -1.824 -6.691 1.00 82.88 86 ILE A CA 1
ATOM 673 C C . ILE A 1 86 ? 4.376 -2.583 -8.017 1.00 82.88 86 ILE A C 1
ATOM 675 O O . ILE A 1 86 ? 3.339 -2.626 -8.665 1.00 82.88 86 ILE A O 1
ATOM 679 N N . GLU A 1 87 ? 5.478 -3.238 -8.375 1.00 80.12 87 GLU A N 1
ATOM 680 C CA . GLU A 1 87 ? 5.605 -4.028 -9.595 1.00 80.12 87 GLU A CA 1
ATOM 681 C C . GLU A 1 87 ? 5.974 -5.467 -9.231 1.00 80.12 87 GLU A C 1
ATOM 683 O O . GLU A 1 87 ? 6.813 -5.716 -8.357 1.00 80.12 87 GLU A O 1
ATOM 688 N N . LEU A 1 88 ? 5.330 -6.433 -9.886 1.00 70.38 88 LEU A N 1
ATOM 689 C CA . LEU A 1 88 ? 5.633 -7.849 -9.722 1.00 70.38 88 LEU A CA 1
ATOM 690 C C . LEU A 1 88 ? 6.719 -8.229 -10.739 1.00 70.38 88 LEU A C 1
ATOM 692 O O . LEU A 1 88 ? 6.430 -8.487 -11.901 1.00 70.38 88 LEU A O 1
ATOM 696 N N . GLY A 1 89 ? 7.986 -8.225 -10.326 1.00 70.31 89 GLY A N 1
ATOM 697 C CA . GLY A 1 89 ? 9.111 -8.470 -11.233 1.00 70.31 89 GLY A CA 1
ATOM 698 C C . GLY A 1 89 ? 10.458 -8.140 -10.599 1.00 70.31 89 GLY A C 1
ATOM 699 O O . GLY A 1 89 ? 10.493 -7.800 -9.422 1.00 70.31 89 GLY A O 1
ATOM 700 N N . ASN A 1 90 ? 11.545 -8.298 -11.374 1.00 60.25 90 ASN A N 1
ATOM 701 C CA . ASN A 1 90 ? 12.961 -8.002 -11.068 1.00 60.25 90 ASN A CA 1
ATOM 702 C C . ASN A 1 90 ? 13.360 -7.992 -9.583 1.00 60.25 90 ASN A C 1
ATOM 704 O O . ASN A 1 90 ? 14.155 -7.159 -9.140 1.00 60.25 90 ASN A O 1
ATOM 708 N N . ASP A 1 91 ? 12.856 -8.951 -8.809 1.00 64.12 91 ASP A N 1
ATOM 709 C CA . ASP A 1 91 ? 13.353 -9.150 -7.467 1.00 64.12 91 ASP A CA 1
ATOM 710 C C . ASP A 1 91 ? 14.835 -9.496 -7.580 1.00 64.12 91 ASP A C 1
ATOM 712 O O . ASP A 1 91 ? 15.221 -10.296 -8.446 1.00 64.12 91 ASP A O 1
ATOM 716 N N . PRO A 1 92 ? 15.687 -8.933 -6.709 1.00 64.38 92 PRO A N 1
ATOM 717 C CA . PRO A 1 92 ? 17.062 -9.368 -6.649 1.00 64.38 92 PRO A CA 1
ATOM 718 C C . PRO A 1 92 ? 17.077 -10.893 -6.484 1.00 64.38 92 PRO A C 1
ATOM 720 O O . PRO A 1 92 ? 16.298 -11.430 -5.686 1.00 64.38 92 PRO A O 1
ATOM 723 N N . PRO A 1 93 ? 17.937 -11.602 -7.239 1.00 67.94 93 PRO A N 1
ATOM 724 C CA . PRO A 1 93 ? 17.969 -13.052 -7.213 1.00 67.94 93 PRO A CA 1
ATOM 725 C C . PRO A 1 93 ? 18.073 -13.523 -5.769 1.00 67.94 93 PRO A C 1
ATOM 727 O O . PRO A 1 93 ? 18.843 -12.972 -4.971 1.00 67.94 93 PRO A O 1
ATOM 730 N N . ALA A 1 94 ? 17.267 -14.531 -5.432 1.00 74.94 94 ALA A N 1
ATOM 731 C CA . ALA A 1 94 ? 17.252 -15.097 -4.096 1.00 74.94 94 ALA A CA 1
ATOM 732 C C . ALA A 1 94 ? 18.694 -15.363 -3.638 1.00 74.94 94 ALA A C 1
ATOM 734 O O . ALA A 1 94 ? 19.526 -15.841 -4.413 1.00 74.94 94 ALA A O 1
ATOM 735 N N . ARG A 1 95 ? 19.002 -15.058 -2.371 1.00 73.50 95 ARG A N 1
ATOM 736 C CA . ARG A 1 95 ? 20.341 -15.230 -1.772 1.00 73.50 95 ARG A CA 1
ATOM 737 C C . ARG A 1 95 ? 20.673 -16.703 -1.511 1.00 73.50 95 ARG A C 1
ATOM 739 O O . ARG A 1 95 ? 21.112 -17.085 -0.429 1.00 73.50 95 ARG A O 1
ATOM 746 N N . VAL A 1 96 ? 20.432 -17.545 -2.501 1.00 81.44 96 VAL A N 1
ATOM 747 C CA . VAL A 1 96 ? 2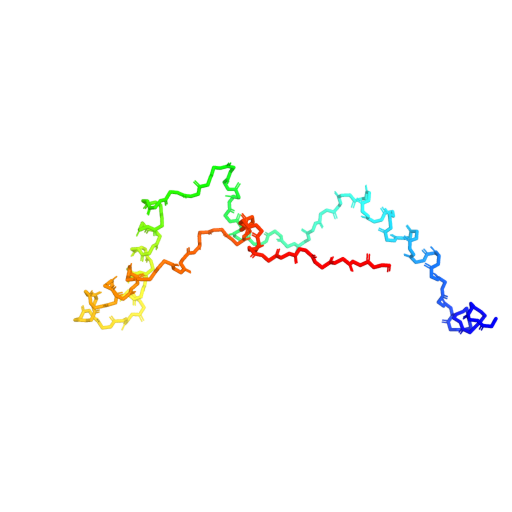0.655 -18.981 -2.487 1.00 81.44 96 VAL A CA 1
ATOM 748 C C . VAL A 1 96 ? 21.622 -19.324 -3.609 1.00 81.44 96 VAL A C 1
ATOM 750 O O . VAL A 1 96 ? 21.676 -18.659 -4.643 1.00 81.44 96 VAL A O 1
ATOM 753 N N . LYS A 1 97 ? 22.438 -20.358 -3.399 1.00 81.44 97 LYS A N 1
ATOM 754 C CA . LYS A 1 97 ? 23.325 -20.838 -4.460 1.00 81.44 97 LYS A CA 1
ATOM 755 C C . LYS A 1 97 ? 22.455 -21.340 -5.622 1.00 81.44 97 LYS A C 1
ATOM 757 O O . LYS A 1 97 ? 21.559 -22.142 -5.356 1.00 81.44 97 LYS A O 1
ATOM 762 N N . PRO A 1 98 ? 22.718 -20.920 -6.873 1.00 80.06 98 PRO A N 1
ATOM 763 C CA . PRO A 1 98 ? 21.976 -21.410 -8.026 1.00 80.06 98 PRO A CA 1
ATOM 764 C C . PRO A 1 98 ? 22.031 -22.935 -8.105 1.00 80.06 98 PRO A C 1
ATOM 766 O O . PRO A 1 98 ? 23.079 -23.543 -7.844 1.00 80.06 98 PRO A O 1
ATOM 769 N N . LEU A 1 99 ? 20.909 -23.549 -8.476 1.00 82.31 99 LEU A N 1
ATOM 770 C CA . LEU A 1 99 ? 20.866 -24.980 -8.736 1.00 82.31 99 LEU A CA 1
ATOM 771 C C . LEU A 1 99 ? 21.748 -25.276 -9.956 1.00 82.31 99 LEU A C 1
ATOM 773 O O . LEU A 1 99 ? 21.546 -24.719 -11.031 1.00 82.31 99 LEU A O 1
ATOM 777 N N . LYS A 1 100 ? 22.746 -26.145 -9.790 1.00 84.62 100 LYS A N 1
ATOM 778 C CA . LYS A 1 100 ? 23.578 -26.604 -10.906 1.00 84.62 100 LYS A CA 1
ATOM 779 C C . LYS A 1 100 ? 22.854 -27.749 -11.605 1.00 84.62 100 LYS A C 1
ATOM 781 O O . LYS A 1 100 ? 22.810 -28.850 -11.059 1.00 84.62 100 LYS A O 1
ATOM 786 N N . ILE A 1 101 ? 22.299 -27.487 -12.783 1.00 73.06 101 ILE A N 1
ATOM 787 C CA . ILE A 1 101 ? 21.792 -28.534 -13.675 1.00 73.06 101 ILE A CA 1
ATOM 788 C C . ILE A 1 101 ? 23.014 -29.175 -14.355 1.00 73.06 101 ILE A C 1
ATOM 790 O O . ILE A 1 101 ? 23.928 -28.458 -14.768 1.00 73.06 101 ILE A O 1
ATOM 794 N N . ARG A 1 102 ? 23.084 -30.509 -14.358 1.00 67.06 102 ARG A N 1
ATOM 795 C CA . ARG A 1 102 ? 24.135 -31.299 -15.019 1.00 67.06 102 ARG A CA 1
ATOM 796 C C . ARG A 1 102 ? 23.618 -31.865 -16.326 1.00 67.06 102 ARG A C 1
ATOM 798 O O . ARG A 1 102 ? 22.420 -32.216 -16.341 1.00 67.06 102 ARG A O 1
#

Radius of gyration: 24.19 Å; chains: 1; bounding box: 41×54×51 Å

Foldseek 3Di:
DVQVVCCVVPNDPVVVVVVVVVVVVPPDDDPPPPPPPDPPDPDADDPVNQLVVLVVVLVVCVVVPNDPVCSVVSSCVSVVDPPDDPDDDDDPPPPDDDDDDD

pLDDT: mean 76.63, std 15.81, range [44.56, 97.06]